Protein AF-A0A2U0H654-F1 (afdb_monomer)

pLDDT: mean 78.51, std 12.71, range [48.81, 97.5]

Second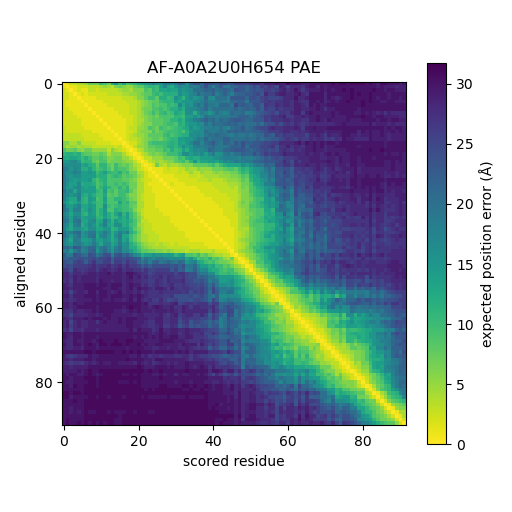ary structure (DSSP, 8-state):
-HHHHHHHHHHHHHHTTSSPPPPHHHHHHHHHHHHHHHHHHHHHHTT---TT--PPPPGGGSS-TTS------TT-TT----------PPP-

Sequence (92 aa):
MFASIVAAFHLLATVLGLVATPDPAAIGVAVAVAAVGLLVLAAVAIGLPDSGDVSAPHPRRAIDISTPLAQSDPDAAGHPRPRAPQSAASAA

Structure (mmCIF, N/CA/C/O backbone):
data_AF-A0A2U0H654-F1
#
_entry.id   AF-A0A2U0H654-F1
#
loop_
_atom_site.group_PDB
_atom_site.id
_atom_site.type_symbol
_atom_site.label_atom_id
_atom_site.label_alt_id
_atom_site.label_comp_id
_atom_site.label_asym_id
_atom_site.label_entity_id
_atom_site.label_seq_id
_atom_site.pdbx_PDB_ins_code
_atom_site.Cartn_x
_atom_site.Cartn_y
_atom_site.Cartn_z
_atom_site.occupancy
_atom_site.B_iso_or_equiv
_atom_site.auth_seq_id
_atom_site.auth_comp_id
_atom_site.auth_asym_id
_atom_site.auth_atom_id
_atom_site.pdbx_PDB_model_num
ATOM 1 N N . MET A 1 1 ? 38.931 5.403 -15.229 1.00 82.81 1 MET A N 1
ATOM 2 C CA . MET A 1 1 ? 39.314 4.222 -16.036 1.00 82.81 1 MET A CA 1
ATOM 3 C C . MET A 1 1 ? 38.436 3.007 -15.741 1.00 82.81 1 MET A C 1
ATOM 5 O O . MET A 1 1 ? 37.857 2.472 -16.671 1.00 82.81 1 MET A O 1
ATOM 9 N N . PHE A 1 2 ? 38.275 2.583 -14.482 1.00 91.31 2 PHE A N 1
ATOM 10 C CA . PHE A 1 2 ? 37.414 1.434 -14.154 1.00 91.31 2 PHE A CA 1
ATOM 11 C C . PHE A 1 2 ? 35.945 1.638 -14.573 1.00 91.31 2 PHE A C 1
ATOM 13 O O . PHE A 1 2 ? 35.408 0.839 -15.330 1.00 91.31 2 PHE A O 1
ATOM 20 N N . ALA A 1 3 ? 35.32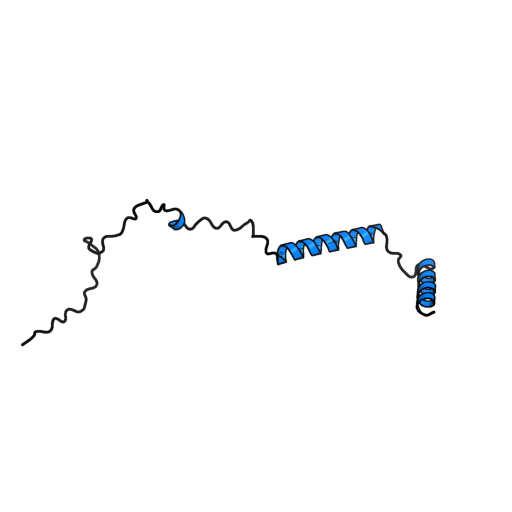8 2.762 -14.186 1.00 92.88 3 ALA A N 1
ATOM 21 C CA . ALA A 1 3 ? 33.933 3.058 -14.535 1.00 92.88 3 ALA A CA 1
ATOM 22 C C . ALA A 1 3 ? 33.688 3.140 -16.055 1.00 92.88 3 ALA A C 1
ATOM 24 O O . ALA A 1 3 ? 32.658 2.687 -16.540 1.00 92.88 3 ALA A O 1
ATOM 25 N N . SER A 1 4 ? 34.656 3.664 -16.818 1.00 93.25 4 SER A N 1
ATOM 26 C CA . SER A 1 4 ? 34.561 3.753 -18.280 1.00 93.25 4 SER A CA 1
ATOM 27 C C . SER A 1 4 ? 34.685 2.388 -18.958 1.00 93.25 4 SER A C 1
ATOM 29 O O . SER A 1 4 ? 34.010 2.146 -19.951 1.00 93.25 4 SER A O 1
ATOM 31 N N . ILE A 1 5 ? 35.506 1.483 -18.412 1.00 95.50 5 ILE A N 1
ATOM 32 C CA . ILE A 1 5 ? 35.613 0.098 -18.892 1.00 95.50 5 ILE A CA 1
ATOM 33 C C . ILE A 1 5 ? 34.301 -0.648 -18.629 1.00 95.50 5 ILE A C 1
ATOM 35 O O . ILE A 1 5 ? 33.759 -1.263 -19.543 1.00 95.50 5 ILE A O 1
ATOM 39 N N . VAL A 1 6 ? 33.754 -0.540 -17.414 1.00 94.38 6 VAL A N 1
ATOM 40 C CA . VAL A 1 6 ? 32.462 -1.148 -17.058 1.00 94.38 6 VAL A CA 1
ATOM 41 C C . VAL A 1 6 ? 31.346 -0.622 -17.964 1.00 94.38 6 VAL A C 1
ATOM 43 O O . VAL A 1 6 ? 30.589 -1.418 -18.510 1.00 94.38 6 VAL A O 1
ATOM 46 N N . ALA A 1 7 ? 31.286 0.691 -18.199 1.00 92.69 7 ALA A N 1
ATOM 47 C CA . ALA A 1 7 ? 30.302 1.290 -19.098 1.00 92.69 7 ALA A CA 1
ATOM 48 C C . ALA A 1 7 ? 30.439 0.793 -20.550 1.00 92.69 7 ALA A C 1
ATOM 50 O O . ALA A 1 7 ? 29.429 0.508 -21.187 1.00 92.69 7 ALA A O 1
ATOM 51 N N . ALA A 1 8 ? 31.665 0.638 -21.065 1.00 93.19 8 ALA A N 1
ATOM 52 C CA . ALA A 1 8 ? 31.905 0.141 -22.421 1.00 93.19 8 ALA A CA 1
ATOM 53 C C . ALA A 1 8 ? 31.467 -1.323 -22.596 1.00 93.19 8 ALA A C 1
ATOM 55 O O . ALA A 1 8 ? 30.803 -1.652 -23.577 1.00 93.19 8 ALA A O 1
ATOM 56 N N . PHE A 1 9 ? 31.781 -2.192 -21.629 1.00 93.50 9 PHE A N 1
ATOM 57 C CA . PHE A 1 9 ? 31.310 -3.580 -21.641 1.00 93.50 9 PHE A CA 1
ATOM 58 C C . PHE A 1 9 ? 29.793 -3.673 -21.499 1.00 93.50 9 PHE A C 1
ATOM 60 O O . PHE A 1 9 ? 29.169 -4.483 -22.179 1.00 93.50 9 PHE A O 1
ATOM 67 N N . HIS A 1 10 ? 29.193 -2.827 -20.661 1.00 90.12 10 HIS A N 1
ATOM 68 C CA . HIS A 1 10 ? 27.747 -2.791 -20.491 1.00 90.12 10 HIS A CA 1
ATOM 69 C C . HIS A 1 10 ? 27.048 -2.341 -21.779 1.00 90.12 10 HIS A C 1
ATOM 71 O O . HIS A 1 10 ? 26.094 -2.983 -22.203 1.00 90.12 10 HIS A O 1
ATOM 77 N N . LEU A 1 11 ? 27.563 -1.301 -22.444 1.00 89.25 11 LEU A N 1
ATOM 78 C CA . LEU A 1 11 ? 27.074 -0.847 -23.746 1.00 89.25 11 LEU A CA 1
ATOM 79 C C . LEU A 1 11 ? 27.181 -1.960 -24.797 1.00 89.25 11 LEU A C 1
ATOM 81 O O . LEU A 1 11 ? 26.212 -2.230 -25.501 1.00 89.25 11 LEU A O 1
ATOM 85 N N . LEU A 1 12 ? 28.335 -2.631 -24.879 1.00 92.75 12 LEU A N 1
ATOM 86 C CA . LEU A 1 12 ? 28.551 -3.737 -25.812 1.00 92.75 12 LEU A CA 1
ATOM 87 C C . LEU A 1 12 ? 27.566 -4.885 -25.550 1.00 92.75 12 LEU A C 1
ATOM 89 O O . LEU A 1 12 ? 26.937 -5.379 -26.482 1.00 92.75 12 LEU A O 1
ATOM 93 N N . ALA A 1 13 ? 27.380 -5.271 -24.288 1.00 90.06 13 ALA A N 1
ATOM 94 C CA . ALA A 1 13 ? 26.431 -6.309 -23.905 1.00 90.06 13 ALA A CA 1
ATOM 95 C C . ALA A 1 13 ? 24.979 -5.912 -24.226 1.00 90.06 13 ALA A C 1
ATOM 97 O O . ALA A 1 13 ? 24.209 -6.753 -24.682 1.00 90.06 13 ALA A O 1
ATOM 98 N N . THR A 1 14 ? 24.610 -4.638 -24.059 1.00 87.94 14 THR A N 1
ATOM 99 C CA . THR A 1 14 ? 23.300 -4.115 -24.468 1.00 87.94 14 THR A CA 1
ATOM 100 C C . THR A 1 14 ? 23.111 -4.163 -25.989 1.00 87.94 14 THR A C 1
ATOM 102 O O . THR A 1 14 ? 22.071 -4.623 -26.446 1.00 87.94 14 THR A O 1
ATOM 105 N N . VAL A 1 15 ? 24.111 -3.755 -26.783 1.00 86.50 15 VAL A N 1
ATOM 106 C CA . VAL A 1 15 ? 24.053 -3.798 -28.261 1.00 86.50 15 VAL A CA 1
ATOM 107 C C . VAL A 1 15 ? 23.928 -5.230 -28.781 1.00 86.50 15 VAL A C 1
ATOM 109 O O . VAL A 1 15 ? 23.187 -5.476 -29.728 1.00 86.50 15 VAL A O 1
ATOM 112 N N . LEU A 1 16 ? 24.615 -6.184 -28.148 1.00 90.06 16 LEU A N 1
ATOM 113 C CA . LEU A 1 16 ? 24.489 -7.604 -28.480 1.00 90.06 16 LEU A CA 1
ATOM 114 C C . LEU A 1 16 ? 23.199 -8.245 -27.922 1.00 90.06 16 LEU A C 1
ATOM 116 O O . LEU A 1 16 ? 22.957 -9.424 -28.173 1.00 90.06 16 LEU A O 1
ATOM 120 N N . GLY A 1 17 ? 22.384 -7.516 -27.154 1.00 81.19 17 GLY A N 1
ATOM 121 C CA . GLY A 1 17 ? 21.160 -8.042 -26.540 1.00 81.19 17 GLY A CA 1
ATOM 122 C C . GLY A 1 17 ? 21.396 -9.012 -25.376 1.00 81.19 17 GLY A C 1
ATOM 123 O O . GLY A 1 17 ? 20.467 -9.696 -24.956 1.00 81.19 17 GLY A O 1
ATOM 124 N N . LEU A 1 18 ? 22.616 -9.076 -24.831 1.00 85.38 18 LEU A N 1
ATOM 125 C CA . LEU A 1 18 ? 22.950 -9.885 -23.649 1.00 85.38 18 LEU A CA 1
ATOM 126 C C . LEU A 1 18 ? 22.392 -9.281 -22.353 1.00 85.38 18 LEU A C 1
ATOM 128 O O . LEU A 1 18 ? 22.293 -9.976 -21.343 1.00 85.38 18 LEU A O 1
ATOM 132 N N . VAL A 1 19 ? 22.047 -7.993 -22.368 1.00 82.31 19 VAL A N 1
ATOM 133 C CA . VAL A 1 19 ? 21.456 -7.282 -21.232 1.00 82.31 19 VAL A CA 1
ATOM 134 C C . VAL A 1 19 ? 20.154 -6.641 -21.679 1.00 82.31 19 VAL A C 1
ATOM 136 O O . VAL A 1 19 ? 20.140 -5.855 -22.627 1.00 82.31 19 VAL A O 1
ATOM 139 N N . ALA A 1 20 ? 19.069 -6.952 -20.970 1.00 77.31 20 ALA A N 1
ATOM 140 C CA . ALA A 1 20 ? 17.785 -6.310 -21.195 1.00 77.31 20 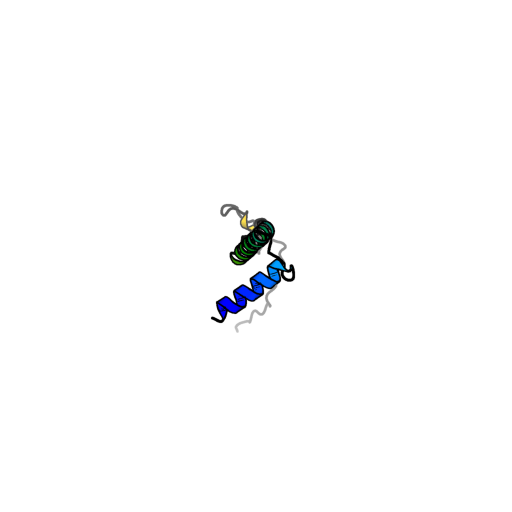ALA A CA 1
ATOM 141 C C . ALA A 1 20 ? 17.895 -4.811 -20.889 1.00 77.31 20 ALA A C 1
ATOM 143 O O . ALA A 1 20 ? 18.273 -4.414 -19.785 1.00 77.31 20 ALA A O 1
ATOM 144 N N . THR A 1 21 ? 17.550 -3.971 -21.864 1.00 77.56 21 THR A N 1
ATOM 145 C CA . THR A 1 21 ? 17.325 -2.550 -21.610 1.00 77.56 21 THR A CA 1
ATOM 146 C C . THR A 1 21 ? 16.034 -2.412 -20.819 1.00 77.56 21 THR A C 1
ATOM 148 O O . THR A 1 21 ? 14.993 -2.863 -21.307 1.00 77.56 21 THR A O 1
ATOM 151 N N . PRO A 1 22 ? 16.060 -1.817 -19.620 1.00 74.19 22 PRO A N 1
ATOM 152 C CA . PRO A 1 22 ? 14.834 -1.614 -18.876 1.00 74.19 22 PRO A CA 1
ATOM 153 C C . PRO A 1 22 ? 13.940 -0.647 -19.658 1.00 74.19 22 PRO A C 1
ATOM 155 O O . PRO A 1 22 ? 14.356 0.456 -20.013 1.00 74.19 22 PRO A O 1
ATOM 158 N N . ASP A 1 23 ? 12.721 -1.091 -19.954 1.00 82.69 23 ASP A N 1
ATOM 159 C CA . ASP A 1 23 ? 11.705 -0.262 -20.592 1.00 82.69 23 ASP A CA 1
ATOM 160 C C . ASP A 1 23 ? 11.348 0.901 -19.645 1.00 82.69 23 ASP A C 1
ATOM 162 O O . ASP A 1 23 ? 10.988 0.647 -18.489 1.00 82.69 23 ASP A O 1
ATOM 166 N N . PRO A 1 24 ? 11.442 2.172 -20.081 1.00 81.75 24 PRO A N 1
ATOM 167 C CA . PRO A 1 24 ? 11.073 3.315 -19.250 1.00 81.75 24 PRO A CA 1
ATOM 168 C C . PRO A 1 24 ? 9.641 3.221 -18.705 1.00 81.75 24 PRO A C 1
ATOM 170 O O . PRO A 1 24 ? 9.397 3.672 -17.584 1.00 81.75 24 PRO A O 1
ATOM 173 N N . ALA A 1 25 ? 8.708 2.597 -19.434 1.00 84.00 25 ALA A N 1
ATOM 174 C CA . ALA A 1 25 ? 7.359 2.356 -18.928 1.00 84.00 25 ALA A CA 1
ATOM 175 C C . ALA A 1 25 ? 7.365 1.349 -17.765 1.00 84.00 25 ALA A C 1
ATOM 177 O O . ALA A 1 25 ? 6.737 1.596 -16.735 1.00 84.00 25 ALA A O 1
ATOM 178 N N . ALA A 1 26 ? 8.133 0.261 -17.876 1.00 82.75 26 ALA A N 1
ATOM 179 C CA . ALA A 1 26 ? 8.302 -0.716 -16.799 1.00 82.75 26 ALA A CA 1
ATOM 180 C C . ALA A 1 26 ? 8.964 -0.102 -15.553 1.00 82.75 26 ALA A C 1
ATOM 182 O O . ALA A 1 26 ? 8.549 -0.393 -14.430 1.00 82.75 26 ALA A O 1
ATOM 183 N N . ILE A 1 27 ? 9.940 0.798 -15.735 1.00 89.12 27 ILE A N 1
ATOM 184 C CA . ILE A 1 27 ? 10.536 1.568 -14.631 1.00 89.12 27 ILE A CA 1
ATOM 185 C C . ILE A 1 27 ? 9.466 2.436 -13.957 1.00 89.12 27 ILE A C 1
ATOM 187 O O . ILE A 1 27 ? 9.352 2.426 -12.732 1.00 89.12 27 ILE A O 1
ATOM 191 N N . GLY A 1 28 ? 8.656 3.152 -14.742 1.00 86.69 28 GLY A N 1
ATOM 192 C CA . GLY A 1 28 ? 7.568 3.982 -14.222 1.00 86.69 28 GLY A CA 1
ATOM 193 C C . GLY A 1 28 ? 6.559 3.182 -13.395 1.00 86.69 28 GLY A C 1
ATOM 194 O O . GLY A 1 28 ? 6.195 3.597 -12.295 1.00 86.69 28 GLY A O 1
ATOM 195 N N . VAL A 1 29 ? 6.168 1.998 -13.876 1.00 89.81 29 VAL A N 1
ATOM 196 C CA . VAL A 1 29 ? 5.280 1.081 -13.144 1.00 89.81 29 VAL A CA 1
ATOM 197 C C . VAL A 1 29 ? 5.926 0.605 -11.843 1.00 89.81 29 VAL A C 1
ATOM 199 O O . VAL A 1 29 ? 5.280 0.647 -10.799 1.00 89.81 29 VAL A O 1
ATOM 202 N N . ALA A 1 30 ? 7.200 0.203 -11.865 1.00 87.56 30 ALA A N 1
ATOM 203 C CA . ALA A 1 30 ? 7.905 -0.238 -10.662 1.00 87.56 30 ALA A CA 1
ATOM 204 C C . ALA A 1 30 ? 7.979 0.869 -9.595 1.00 87.56 30 ALA A C 1
ATOM 206 O O . ALA A 1 30 ? 7.728 0.612 -8.417 1.00 87.56 30 ALA A O 1
ATOM 207 N N . VAL A 1 31 ? 8.259 2.110 -10.009 1.00 94.62 31 VAL A N 1
ATOM 208 C CA . VAL A 1 31 ? 8.267 3.280 -9.117 1.00 94.62 31 VAL A CA 1
ATOM 209 C C . VAL A 1 31 ? 6.874 3.548 -8.550 1.00 94.62 31 VAL A C 1
ATOM 211 O O . VAL A 1 31 ? 6.746 3.780 -7.350 1.00 94.62 31 VAL A O 1
ATOM 214 N N . ALA A 1 32 ? 5.825 3.474 -9.374 1.00 94.00 32 ALA A N 1
ATOM 215 C CA . ALA A 1 32 ? 4.451 3.658 -8.917 1.00 94.00 32 ALA A CA 1
ATOM 216 C C . ALA A 1 32 ? 4.052 2.597 -7.878 1.00 94.00 32 ALA A C 1
ATOM 218 O O . ALA A 1 32 ? 3.509 2.937 -6.827 1.00 94.00 32 ALA A O 1
ATOM 219 N N . VAL A 1 33 ? 4.381 1.324 -8.123 1.00 96.88 33 VAL A N 1
ATOM 220 C CA . VAL A 1 33 ? 4.127 0.225 -7.178 1.00 96.88 33 VAL A CA 1
ATOM 221 C C . VAL A 1 33 ? 4.889 0.440 -5.869 1.00 96.88 33 VAL A C 1
ATOM 223 O O . VAL A 1 33 ? 4.306 0.297 -4.795 1.00 96.88 33 VAL A O 1
ATOM 226 N N . ALA A 1 34 ? 6.163 0.837 -5.935 1.00 96.31 34 ALA A N 1
ATOM 227 C CA . ALA A 1 34 ? 6.959 1.136 -4.747 1.00 96.31 34 ALA A CA 1
ATOM 228 C C . ALA A 1 34 ? 6.383 2.316 -3.945 1.00 96.31 34 ALA A C 1
ATOM 230 O O . ALA A 1 34 ? 6.306 2.248 -2.718 1.00 96.31 34 ALA A O 1
ATOM 231 N N . ALA A 1 35 ? 5.932 3.373 -4.626 1.00 97.12 35 ALA A N 1
ATOM 232 C CA . ALA A 1 35 ? 5.308 4.532 -3.997 1.00 97.12 35 ALA A CA 1
ATOM 233 C C . ALA A 1 35 ? 3.996 4.163 -3.287 1.00 97.12 35 ALA A C 1
ATOM 235 O O . ALA A 1 35 ? 3.787 4.559 -2.141 1.00 97.12 35 ALA A O 1
ATOM 236 N N . VAL A 1 36 ? 3.140 3.359 -3.928 1.00 97.50 36 VAL A N 1
ATOM 237 C CA . VAL A 1 36 ? 1.904 2.849 -3.313 1.00 97.50 36 VAL A CA 1
ATOM 238 C C . VAL A 1 36 ? 2.225 1.968 -2.106 1.00 97.50 36 VAL A C 1
ATOM 240 O O . VAL A 1 36 ? 1.625 2.144 -1.049 1.00 97.50 36 VAL A O 1
ATOM 243 N N . GLY A 1 37 ? 3.204 1.066 -2.224 1.00 97.00 37 GLY A N 1
ATOM 244 C CA . GLY A 1 37 ? 3.643 0.220 -1.114 1.00 97.00 37 GLY A CA 1
ATOM 245 C C . GLY A 1 37 ? 4.128 1.032 0.090 1.00 97.00 37 GLY A C 1
ATOM 246 O O . GLY A 1 37 ? 3.722 0.757 1.216 1.00 97.00 37 GLY A O 1
ATOM 247 N N . LEU A 1 38 ? 4.928 2.077 -0.144 1.00 97.44 38 LEU A N 1
ATOM 248 C CA . LEU A 1 38 ? 5.376 3.002 0.902 1.00 97.44 38 LEU A CA 1
ATOM 249 C C . LEU A 1 38 ? 4.214 3.757 1.550 1.00 97.44 38 LEU A C 1
ATOM 251 O O . LEU A 1 38 ? 4.200 3.904 2.770 1.00 97.44 38 LEU A O 1
ATOM 255 N N . LEU A 1 39 ? 3.235 4.206 0.761 1.00 95.81 39 LEU A N 1
ATOM 256 C CA . LEU A 1 39 ? 2.052 4.888 1.280 1.00 95.81 39 LEU A CA 1
ATOM 257 C C . LEU A 1 39 ? 1.222 3.968 2.183 1.00 95.81 39 LEU A C 1
ATOM 259 O O . LEU A 1 39 ? 0.809 4.385 3.263 1.00 95.81 39 LEU A O 1
ATOM 263 N N . VAL A 1 40 ? 1.020 2.712 1.775 1.00 94.25 40 VAL A N 1
ATOM 264 C CA . VAL A 1 40 ? 0.338 1.697 2.592 1.00 94.25 40 VAL A CA 1
ATOM 265 C C . VAL A 1 40 ? 1.108 1.451 3.887 1.00 94.25 40 VAL A C 1
ATOM 267 O O . VAL A 1 40 ? 0.517 1.468 4.964 1.00 94.25 40 VAL A O 1
ATOM 270 N N . LEU A 1 41 ? 2.431 1.281 3.807 1.00 94.56 41 LEU A N 1
ATOM 271 C CA . LEU A 1 41 ? 3.271 1.063 4.984 1.00 94.56 41 LEU A CA 1
ATOM 272 C C . LEU A 1 41 ? 3.206 2.250 5.954 1.00 94.56 41 LEU A C 1
ATOM 274 O O . LEU A 1 41 ? 3.102 2.054 7.162 1.00 94.56 41 LEU A O 1
ATOM 278 N N . ALA A 1 42 ? 3.221 3.474 5.425 1.00 93.81 42 ALA A N 1
ATOM 279 C CA . ALA A 1 42 ? 3.073 4.692 6.209 1.00 93.81 42 ALA A CA 1
ATOM 280 C C . ALA A 1 42 ? 1.690 4.776 6.869 1.00 93.81 42 ALA A C 1
ATOM 282 O O . ALA A 1 42 ? 1.606 5.083 8.054 1.00 93.81 42 ALA A O 1
ATOM 283 N N . ALA A 1 43 ? 0.614 4.456 6.146 1.00 89.56 43 ALA A N 1
ATOM 284 C CA . ALA A 1 43 ? -0.741 4.448 6.694 1.00 89.56 43 ALA A CA 1
ATOM 285 C C . ALA A 1 43 ? -0.892 3.444 7.851 1.00 89.56 43 ALA A C 1
ATOM 287 O O . ALA A 1 43 ? -1.499 3.765 8.874 1.00 89.56 43 ALA A O 1
ATOM 288 N N . VAL A 1 44 ? -0.285 2.260 7.716 1.00 87.81 44 VAL A N 1
ATOM 289 C CA . VAL A 1 44 ? -0.223 1.255 8.787 1.00 87.81 44 VAL A CA 1
ATOM 290 C C . VAL A 1 44 ? 0.613 1.762 9.965 1.00 87.81 44 VAL A C 1
ATOM 292 O O . VAL A 1 44 ? 0.176 1.659 11.107 1.00 87.81 44 VAL A O 1
ATOM 295 N N . ALA A 1 45 ? 1.786 2.350 9.709 1.00 87.38 45 ALA A N 1
ATOM 296 C CA . ALA A 1 45 ? 2.678 2.855 10.754 1.00 87.38 45 ALA A CA 1
ATOM 297 C C . ALA A 1 45 ? 2.077 4.023 11.555 1.00 87.38 45 ALA A C 1
ATOM 299 O O . ALA A 1 45 ? 2.320 4.135 12.753 1.00 87.38 45 ALA A O 1
ATOM 300 N N . ILE A 1 46 ? 1.285 4.879 10.905 1.00 88.69 46 ILE A N 1
ATOM 301 C CA . ILE A 1 46 ? 0.578 6.001 11.542 1.00 88.69 46 ILE A CA 1
ATOM 302 C C . ILE A 1 46 ? -0.621 5.503 12.368 1.00 88.69 46 ILE A C 1
ATOM 304 O O . ILE A 1 46 ? -1.147 6.248 13.192 1.00 88.69 46 ILE A O 1
ATOM 308 N N . GLY A 1 47 ? -1.031 4.242 12.199 1.00 76.12 47 GLY A N 1
ATOM 309 C CA . GLY A 1 47 ? -2.170 3.678 12.910 1.00 76.12 47 GLY A CA 1
ATOM 310 C C . GLY A 1 47 ? -3.458 4.380 12.506 1.00 76.12 47 GLY A C 1
ATOM 311 O O . GLY A 1 47 ? -4.162 4.900 13.372 1.00 76.12 47 GLY A O 1
ATOM 312 N N . LEU A 1 48 ? -3.740 4.437 11.192 1.00 70.06 48 LEU A N 1
ATOM 313 C CA . LEU A 1 48 ? -5.033 4.922 10.706 1.00 70.06 48 LEU A CA 1
ATOM 314 C C . LEU A 1 48 ? -6.137 4.227 11.519 1.00 70.06 48 LEU A C 1
ATOM 316 O O . LEU A 1 48 ? -6.159 2.993 11.538 1.00 70.06 48 LEU A O 1
ATOM 320 N N . PRO A 1 49 ? -6.995 4.988 12.226 1.00 62.44 49 PRO A N 1
ATOM 321 C CA . PRO A 1 49 ? -8.007 4.398 13.079 1.00 62.44 49 PRO A CA 1
ATOM 322 C C . PRO A 1 49 ? -8.856 3.473 12.222 1.00 62.44 49 PRO A C 1
ATOM 324 O O . PRO A 1 49 ? -9.336 3.876 11.156 1.00 62.44 49 PRO A O 1
ATOM 327 N N . ASP A 1 50 ? -8.989 2.229 12.678 1.00 62.31 50 ASP A N 1
ATOM 328 C CA . ASP A 1 50 ? -9.865 1.267 12.040 1.00 62.31 50 ASP A CA 1
ATOM 329 C C . ASP A 1 50 ? -11.246 1.916 11.945 1.00 62.31 50 ASP A C 1
ATOM 331 O O . ASP A 1 50 ? -11.885 2.235 12.950 1.00 62.31 50 ASP A O 1
ATOM 335 N N . SER A 1 51 ? -11.679 2.195 10.718 1.00 60.47 51 SER A N 1
ATOM 336 C CA . SER A 1 51 ? -12.978 2.821 10.469 1.00 60.47 51 SER A CA 1
ATOM 337 C C . SER A 1 51 ? -14.129 1.869 10.828 1.00 60.47 51 SER A C 1
ATOM 339 O O . SER A 1 51 ? -15.292 2.249 10.708 1.00 60.47 51 SER A O 1
ATOM 341 N N . GLY A 1 52 ? -13.809 0.635 11.242 1.00 58.53 52 GLY A N 1
ATOM 342 C CA . GLY A 1 52 ? -14.746 -0.434 11.548 1.00 58.53 52 GLY A CA 1
ATOM 343 C C . GLY A 1 52 ? -15.146 -0.598 13.012 1.00 58.53 52 GLY A C 1
ATOM 344 O O . GLY A 1 52 ? -16.141 -1.278 13.245 1.00 58.53 52 GLY A O 1
ATOM 345 N N . ASP A 1 53 ? -14.465 0.016 13.987 1.00 55.06 53 ASP A N 1
ATOM 346 C CA . ASP A 1 53 ? -14.740 -0.273 15.406 1.00 55.06 53 ASP A CA 1
ATOM 347 C C . ASP A 1 53 ? -15.238 0.953 16.181 1.00 55.06 53 ASP A C 1
ATOM 349 O O . ASP A 1 53 ? -14.718 1.358 17.222 1.00 55.06 53 ASP A O 1
ATOM 353 N N . VAL A 1 54 ? -16.334 1.540 15.690 1.00 60.59 54 VAL A N 1
ATOM 354 C CA . VAL A 1 54 ? -17.237 2.296 16.567 1.00 60.59 54 VAL A CA 1
ATOM 355 C C . VAL A 1 54 ? -18.015 1.265 17.378 1.00 60.59 54 VAL A C 1
ATOM 357 O O . VAL A 1 54 ? -19.193 1.008 17.129 1.00 60.59 54 VAL A O 1
ATOM 360 N N . SER A 1 55 ? -17.332 0.621 18.328 1.00 63.28 55 SER A N 1
ATOM 361 C CA . SER A 1 55 ? -17.990 -0.213 19.325 1.00 63.28 55 SER A CA 1
ATOM 362 C C . SER A 1 55 ? -19.093 0.642 19.940 1.00 63.28 55 SER A C 1
ATOM 364 O O . SER A 1 55 ? -18.818 1.727 20.468 1.00 63.28 55 SER A O 1
ATOM 366 N N . ALA A 1 56 ? -20.349 0.220 19.759 1.00 68.62 56 ALA A N 1
ATOM 367 C CA . ALA A 1 56 ? -21.503 0.992 20.197 1.00 68.62 56 ALA A CA 1
ATOM 368 C C . ALA A 1 56 ? -21.267 1.433 21.651 1.00 68.62 56 ALA A C 1
ATOM 370 O O . ALA A 1 56 ? -20.837 0.597 22.457 1.00 68.62 56 ALA A O 1
ATOM 371 N N . PRO A 1 57 ? -21.488 2.719 21.999 1.00 68.25 57 PRO A N 1
ATOM 372 C CA . PRO A 1 57 ? -21.236 3.200 23.346 1.00 68.25 57 PRO A CA 1
ATOM 373 C C . PRO A 1 57 ? -21.863 2.233 24.340 1.00 68.25 57 PRO A C 1
ATOM 375 O O . PRO A 1 57 ? -23.051 1.924 24.231 1.00 68.25 57 PRO A O 1
ATOM 378 N N . HIS A 1 58 ? -21.052 1.708 25.267 1.00 65.00 58 HIS A N 1
ATOM 379 C CA . HIS A 1 58 ? -21.536 0.767 26.273 1.00 65.00 58 HIS A CA 1
ATOM 380 C C . HIS A 1 58 ? -22.841 1.326 26.863 1.00 65.00 58 HIS A C 1
ATOM 382 O O . HIS A 1 58 ? -22.851 2.509 27.200 1.00 65.00 58 HIS A O 1
ATOM 388 N N . PRO A 1 59 ? -23.932 0.552 26.999 1.00 65.19 59 PRO A N 1
ATOM 389 C CA . PRO A 1 59 ? -25.261 1.087 27.321 1.00 65.19 59 PRO A CA 1
ATOM 390 C C . PRO A 1 59 ? -25.297 1.957 28.589 1.00 65.19 59 PRO A C 1
ATOM 392 O O . PRO A 1 59 ? -26.145 2.832 28.717 1.00 65.19 59 PRO A O 1
ATOM 395 N N . ARG A 1 60 ? -24.328 1.796 29.502 1.00 62.50 60 ARG A N 1
ATOM 396 C CA . ARG A 1 60 ? -24.166 2.652 30.691 1.00 62.50 60 ARG A CA 1
ATOM 397 C C . ARG A 1 60 ? -23.620 4.062 30.409 1.00 62.50 60 ARG A C 1
ATOM 399 O O . ARG A 1 60 ? -23.771 4.927 31.257 1.00 62.50 60 ARG A O 1
ATOM 406 N N . ARG A 1 61 ? -22.994 4.311 29.253 1.00 60.88 61 ARG A N 1
ATOM 407 C CA . ARG A 1 61 ? -22.558 5.645 28.787 1.00 60.88 61 ARG A CA 1
ATOM 408 C C . ARG A 1 61 ? -23.671 6.440 28.098 1.00 60.88 61 ARG A C 1
ATOM 410 O O . ARG A 1 61 ? -23.468 7.618 27.840 1.00 60.88 61 ARG A O 1
ATOM 417 N N . ALA A 1 62 ? -24.811 5.814 27.802 1.00 63.75 62 ALA A N 1
ATOM 418 C CA . ALA A 1 62 ? -25.984 6.482 27.234 1.00 63.75 62 ALA A CA 1
ATOM 419 C C . ALA A 1 62 ? -26.969 6.991 28.305 1.00 63.75 62 ALA A C 1
ATOM 421 O O . ALA A 1 62 ? -27.980 7.599 27.966 1.00 63.75 62 ALA A O 1
ATOM 422 N N . ILE A 1 63 ? -26.698 6.728 29.589 1.00 70.56 63 ILE A N 1
ATOM 423 C CA . ILE A 1 63 ? -27.518 7.206 30.704 1.00 70.56 63 ILE A CA 1
ATOM 424 C C . ILE A 1 63 ? -27.098 8.648 30.990 1.00 70.56 63 ILE A C 1
ATOM 426 O O . ILE A 1 63 ? -25.946 8.896 31.346 1.00 70.56 63 ILE A O 1
ATOM 430 N N . ASP A 1 64 ? -28.018 9.592 30.803 1.00 75.31 64 ASP A N 1
ATOM 431 C CA . ASP A 1 64 ? -27.781 10.991 31.149 1.00 75.31 64 ASP A CA 1
ATOM 432 C C . ASP A 1 64 ? -27.532 11.127 32.661 1.00 75.31 64 ASP A C 1
ATOM 434 O O . ASP A 1 64 ? -28.146 10.419 33.459 1.00 75.31 64 ASP A O 1
ATOM 438 N N . ILE A 1 65 ? -26.660 12.052 33.071 1.00 71.62 65 ILE A N 1
ATOM 439 C CA . ILE A 1 65 ? -26.322 12.301 34.486 1.00 71.62 65 ILE A CA 1
ATOM 440 C C . ILE A 1 65 ? -27.580 12.670 35.283 1.00 71.62 65 I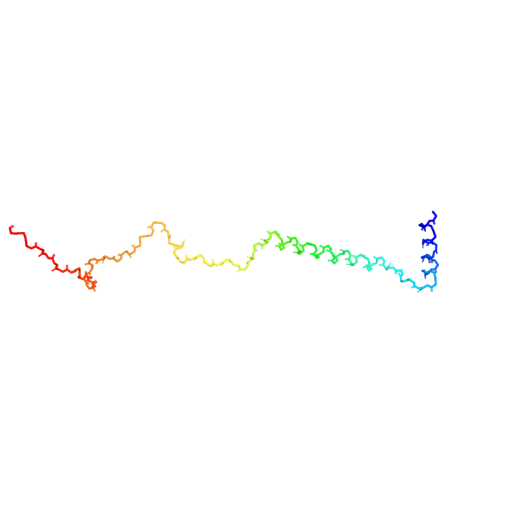LE A C 1
ATOM 442 O O . ILE A 1 65 ? -27.673 12.378 36.474 1.00 71.62 65 ILE A O 1
ATOM 446 N 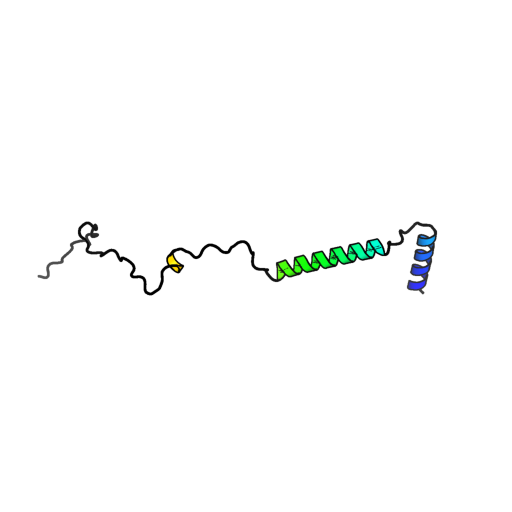N . SER A 1 66 ? -28.563 13.282 34.618 1.00 78.75 66 SER A N 1
ATOM 447 C CA . SER A 1 66 ? -29.847 13.630 35.223 1.00 78.75 66 SER A CA 1
ATOM 448 C C . SER A 1 66 ? -30.811 12.444 35.366 1.00 78.75 66 SER A C 1
ATOM 450 O O . SER A 1 66 ? -31.821 12.565 36.058 1.00 78.75 66 SER A O 1
ATOM 452 N N . THR A 1 67 ? -30.521 11.296 34.741 1.00 78.06 67 THR A N 1
ATOM 453 C CA . THR A 1 67 ? -31.401 10.125 34.774 1.00 78.06 67 THR A CA 1
ATOM 454 C C . THR A 1 67 ? -31.274 9.418 36.127 1.00 78.06 67 THR A C 1
ATOM 456 O O . THR A 1 67 ? -30.213 8.864 36.431 1.00 78.06 67 THR A O 1
ATOM 459 N N . PRO A 1 68 ? -32.340 9.381 36.948 1.00 74.88 68 PRO A N 1
ATOM 460 C CA . PRO A 1 68 ? -32.303 8.693 38.228 1.00 74.88 68 PRO A CA 1
ATOM 4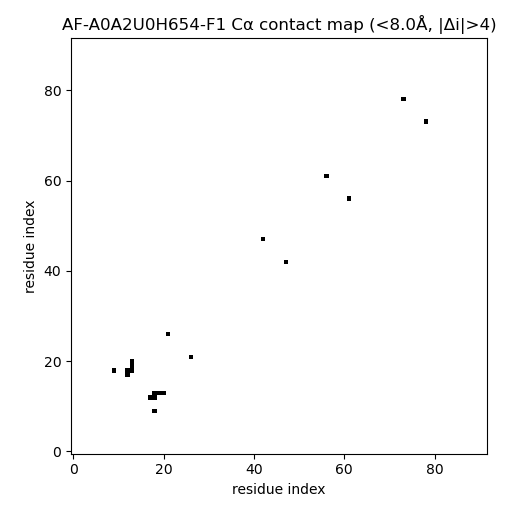61 C C . PRO A 1 68 ? -32.173 7.185 37.998 1.00 74.88 68 PRO A C 1
ATOM 463 O O . PRO A 1 68 ? -33.018 6.552 37.364 1.00 74.88 68 PRO A O 1
ATOM 466 N N . LEU A 1 69 ? -31.106 6.594 38.530 1.00 73.75 69 LEU A N 1
ATOM 467 C CA . LEU A 1 69 ? -30.956 5.145 38.560 1.00 73.75 69 LEU A CA 1
ATOM 468 C C . LEU A 1 69 ? -31.872 4.588 39.649 1.00 73.75 69 LEU A C 1
ATOM 470 O O . LEU A 1 69 ? -31.757 4.982 40.809 1.00 73.75 69 LEU A O 1
ATOM 474 N N . ALA A 1 70 ? -32.736 3.639 39.295 1.00 77.44 70 ALA A N 1
ATOM 475 C CA . ALA A 1 70 ? -33.462 2.850 40.281 1.00 77.44 70 ALA A CA 1
ATOM 476 C C . ALA A 1 70 ? -32.449 2.003 41.069 1.00 77.44 70 ALA A C 1
ATOM 478 O O . ALA A 1 70 ? -32.026 0.938 40.622 1.00 77.44 70 ALA A O 1
ATOM 479 N N . GLN A 1 71 ? -31.990 2.522 42.207 1.00 72.12 71 GLN A N 1
ATOM 480 C CA . GLN A 1 71 ? -31.177 1.764 43.148 1.00 72.12 71 GLN A CA 1
ATOM 481 C C . GLN A 1 71 ? -32.101 0.805 43.896 1.00 72.12 71 GLN A C 1
ATOM 483 O O . GLN A 1 71 ? -33.143 1.214 44.408 1.00 72.12 71 GLN A O 1
ATOM 488 N N . SER A 1 72 ? -31.733 -0.473 43.941 1.00 66.44 72 SER A N 1
ATOM 489 C CA . SER A 1 72 ? -32.404 -1.438 44.807 1.00 66.44 72 SER A CA 1
ATOM 490 C C . SER A 1 72 ? -32.202 -1.015 46.260 1.00 66.44 72 SER A C 1
ATOM 492 O O . SER A 1 72 ? -31.057 -0.847 46.684 1.00 66.44 72 SER A O 1
ATOM 494 N N . ASP A 1 73 ? -33.290 -0.856 47.011 1.00 75.31 73 ASP A N 1
ATOM 495 C CA . ASP A 1 73 ? -33.226 -0.634 48.453 1.00 75.31 73 ASP A CA 1
ATOM 496 C C . ASP A 1 73 ? -32.669 -1.905 49.122 1.00 75.31 73 ASP A C 1
ATOM 498 O O . ASP A 1 73 ? -33.320 -2.952 49.050 1.00 75.31 73 ASP A O 1
ATOM 502 N N . PRO A 1 74 ? -31.473 -1.862 49.742 1.00 69.31 74 PRO A N 1
ATOM 503 C CA . PRO A 1 74 ? -30.877 -3.031 50.386 1.00 69.31 74 PRO A CA 1
ATOM 504 C C . PRO A 1 74 ? -31.738 -3.585 51.532 1.00 69.31 74 PRO A C 1
ATOM 506 O O . PRO A 1 74 ? -31.576 -4.749 51.901 1.00 69.31 74 PRO A O 1
ATOM 509 N N . ASP A 1 75 ? -32.664 -2.784 52.064 1.00 69.50 75 ASP A N 1
ATOM 510 C CA . ASP A 1 75 ? -33.593 -3.160 53.124 1.00 69.50 75 ASP A CA 1
ATOM 511 C C . ASP A 1 75 ? -34.995 -3.535 52.617 1.00 69.50 75 ASP A C 1
ATOM 513 O O . ASP A 1 75 ? -35.889 -3.805 53.427 1.00 69.50 75 ASP A O 1
ATOM 517 N N . ALA A 1 76 ? -35.197 -3.629 51.296 1.00 76.44 76 ALA A N 1
ATOM 518 C CA . ALA A 1 76 ? -36.471 -4.051 50.726 1.00 76.44 76 ALA A CA 1
ATOM 519 C C . ALA A 1 76 ? -36.893 -5.441 51.236 1.00 76.44 76 ALA A C 1
ATOM 521 O O . ALA A 1 76 ? -36.112 -6.403 51.268 1.00 76.44 76 ALA A O 1
ATOM 522 N N . ALA A 1 77 ? -38.171 -5.560 51.608 1.00 74.25 77 ALA A N 1
ATOM 523 C CA . ALA A 1 77 ? -38.755 -6.815 52.061 1.00 74.25 77 ALA A CA 1
ATOM 524 C C . ALA A 1 77 ? -38.584 -7.899 50.981 1.00 74.25 77 ALA A C 1
ATOM 526 O O . ALA A 1 77 ? -39.079 -7.765 49.866 1.00 74.25 77 ALA A O 1
ATOM 527 N N . GLY A 1 78 ? -37.871 -8.976 51.319 1.00 73.06 78 GLY A N 1
ATOM 528 C CA . GLY A 1 78 ? -37.545 -10.063 50.390 1.00 73.06 78 GLY A CA 1
ATOM 529 C C . GLY A 1 78 ? -36.063 -10.166 50.026 1.00 73.06 78 GLY A C 1
ATOM 530 O O . GLY A 1 78 ? -35.669 -11.175 49.443 1.00 73.06 78 GLY A O 1
ATOM 531 N N . HIS A 1 79 ? -35.219 -9.202 50.414 1.00 64.94 79 HIS A N 1
ATOM 532 C CA . HIS A 1 79 ? -33.773 -9.364 50.288 1.00 64.94 79 HIS A CA 1
ATOM 533 C C . HIS A 1 79 ? -33.200 -10.216 51.431 1.00 64.94 79 HIS A C 1
ATOM 535 O O . HIS A 1 79 ? -33.364 -9.876 52.608 1.00 64.94 79 HIS A O 1
ATOM 541 N N . PRO A 1 80 ? -32.535 -11.350 51.121 1.00 72.94 80 PRO A N 1
ATOM 542 C CA . PRO A 1 80 ? -31.888 -12.166 52.135 1.00 72.94 80 PRO A CA 1
ATOM 543 C C . PRO A 1 80 ? -30.817 -11.340 52.845 1.00 72.94 80 PRO A C 1
ATOM 545 O O . PRO A 1 80 ? -29.790 -11.016 52.254 1.00 72.94 80 PRO A O 1
ATOM 548 N N . ARG A 1 81 ? -31.033 -11.010 54.122 1.00 67.25 81 ARG A N 1
ATOM 549 C CA . ARG A 1 81 ? -29.973 -10.447 54.961 1.00 67.25 81 ARG A CA 1
ATOM 550 C C . ARG A 1 81 ? -28.969 -11.559 55.271 1.00 67.25 81 ARG A C 1
ATOM 552 O O . ARG A 1 81 ? -29.371 -12.553 55.890 1.00 67.25 81 ARG A O 1
ATOM 559 N N . PRO A 1 82 ? -27.681 -11.426 54.906 1.00 75.81 82 PRO A N 1
ATOM 560 C CA . PRO A 1 82 ? -26.649 -12.278 55.474 1.00 75.81 82 PRO A CA 1
ATOM 561 C C . PRO A 1 82 ? -26.689 -12.086 56.993 1.00 75.81 82 PRO A C 1
ATOM 563 O O . PRO A 1 82 ? -26.423 -10.995 57.496 1.00 75.81 82 PRO A O 1
ATOM 566 N N . ARG A 1 83 ? -27.110 -13.112 57.742 1.00 65.44 83 ARG A N 1
ATOM 567 C CA . ARG A 1 83 ? -27.082 -13.054 59.206 1.00 65.44 83 ARG A CA 1
ATOM 568 C C . ARG A 1 83 ? -25.611 -13.056 59.608 1.00 65.44 83 ARG A C 1
ATOM 570 O O . ARG A 1 83 ? -24.950 -14.083 59.480 1.00 65.44 83 ARG A O 1
ATOM 577 N N . ALA A 1 84 ? -25.098 -11.917 60.068 1.00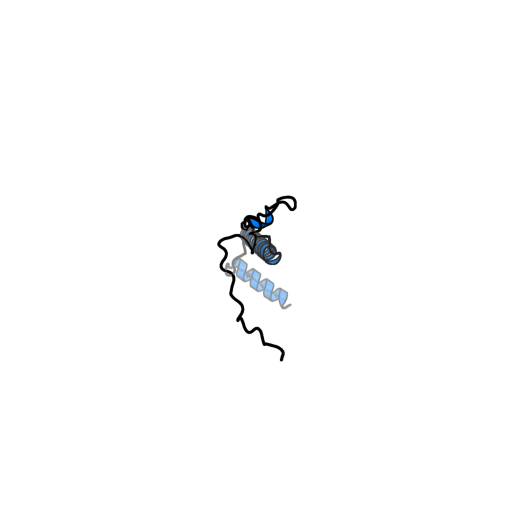 66.81 84 ALA A N 1
ATOM 578 C CA . ALA A 1 84 ? -23.836 -11.904 60.794 1.00 66.81 84 ALA A CA 1
ATOM 579 C C . ALA A 1 84 ? -23.932 -12.906 61.968 1.00 66.81 84 ALA A C 1
ATOM 581 O O . ALA A 1 84 ? -25.025 -13.069 62.529 1.00 66.81 84 ALA A O 1
ATOM 582 N N . PRO A 1 85 ? -22.842 -13.600 62.339 1.00 64.88 85 PRO A N 1
ATOM 583 C CA . PRO A 1 85 ? -22.840 -14.478 63.503 1.00 64.88 85 PRO A CA 1
ATOM 584 C C . PRO A 1 85 ? -23.330 -13.716 64.743 1.00 64.88 85 PRO A C 1
ATOM 586 O O . PRO A 1 85 ? -22.761 -12.693 65.119 1.00 64.88 85 PRO A O 1
ATOM 589 N N . GLN A 1 86 ? -24.408 -14.193 65.369 1.00 66.12 86 GLN A N 1
ATOM 590 C CA . GLN A 1 86 ? -24.978 -13.599 66.580 1.00 66.12 86 GLN A CA 1
ATOM 591 C C . GLN A 1 86 ? -24.158 -14.032 67.804 1.00 66.12 86 GLN A C 1
ATOM 593 O O . GLN A 1 86 ? -24.605 -14.864 68.586 1.00 66.12 86 GLN A O 1
ATOM 598 N N . SER A 1 87 ? -22.944 -13.508 67.976 1.00 60.97 87 SER A N 1
ATOM 599 C CA . SER A 1 87 ? -22.232 -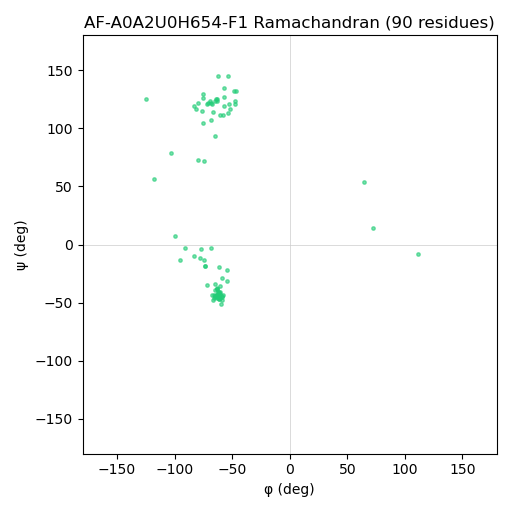13.614 69.256 1.00 60.97 87 SER A CA 1
ATOM 600 C C . SER A 1 87 ? -22.308 -12.277 69.988 1.00 60.97 87 SER A C 1
ATOM 602 O O . SER A 1 87 ? -21.367 -11.485 69.971 1.00 60.97 87 SER A O 1
ATOM 604 N N . ALA A 1 88 ? -23.451 -12.004 70.617 1.00 65.50 88 ALA A N 1
ATOM 605 C CA . ALA A 1 88 ? -23.522 -10.965 71.635 1.00 65.50 88 ALA A CA 1
ATOM 606 C C . ALA A 1 88 ? -22.863 -11.519 72.907 1.00 65.50 88 ALA A C 1
ATOM 608 O O . ALA A 1 88 ? -23.422 -12.389 73.573 1.00 65.50 88 ALA A O 1
ATOM 609 N N . ALA A 1 89 ? -21.644 -11.070 73.210 1.00 62.69 89 ALA A N 1
ATOM 610 C CA . ALA A 1 89 ? -20.997 -11.371 74.480 1.00 62.69 89 ALA A CA 1
ATOM 611 C C . ALA A 1 89 ? -21.732 -10.629 75.609 1.00 62.69 89 ALA A C 1
ATOM 613 O O . ALA A 1 89 ? -21.878 -9.408 75.565 1.00 62.69 89 ALA A O 1
ATOM 614 N N . SER A 1 90 ? -22.202 -11.377 76.607 1.00 57.88 90 SER A N 1
ATOM 615 C CA . SER A 1 90 ? -22.725 -10.835 77.862 1.00 57.88 90 SER A CA 1
ATOM 616 C C . SER A 1 90 ? -21.572 -10.217 78.656 1.00 57.88 90 SER A C 1
ATOM 618 O O . SER A 1 90 ? -20.615 -10.922 78.972 1.00 57.88 90 SER A O 1
ATOM 620 N N . ALA A 1 91 ? -21.655 -8.929 78.991 1.00 62.06 91 ALA A N 1
ATOM 621 C CA . ALA A 1 91 ? -20.773 -8.320 79.985 1.00 62.06 91 ALA A CA 1
ATOM 622 C C . ALA A 1 91 ? -21.347 -8.610 81.382 1.00 62.06 91 ALA A C 1
ATOM 624 O O . ALA A 1 91 ? -22.499 -8.266 81.650 1.00 62.06 91 ALA A O 1
ATOM 625 N N . ALA A 1 92 ? -20.566 -9.304 82.211 1.00 48.81 92 ALA A N 1
ATOM 626 C CA . ALA A 1 92 ? -20.820 -9.555 83.629 1.00 48.81 92 ALA A CA 1
ATOM 627 C C . ALA A 1 92 ? -20.014 -8.575 84.489 1.00 48.81 92 ALA A C 1
ATOM 629 O O . ALA A 1 92 ? -18.919 -8.174 84.026 1.00 48.81 92 ALA A O 1
#

Foldseek 3Di:
DVVVVVVVVVVVCVVVVVDDDDDVVNVVVVVVVVVVVVVVVVCVVVCVDDPPPPPPPDVVVVQDPPHDDPDPDCPPPPRDDPDDPPPPDDDD

Mean predicted aligned error: 19.01 Å

Solvent-accessible surface area (backbone atoms only — not comparable to full-atom values): 6175 Å² total; per-residue (Å²): 108,69,69,58,51,54,50,51,53,49,51,51,33,41,77,72,62,77,40,86,78,81,50,68,67,60,51,52,51,52,52,51,52,51,52,52,51,51,51,52,52,48,44,60,73,71,54,65,75,70,90,80,69,79,69,71,73,57,74,80,75,72,59,54,92,86,58,82,74,89,71,79,62,86,80,43,92,87,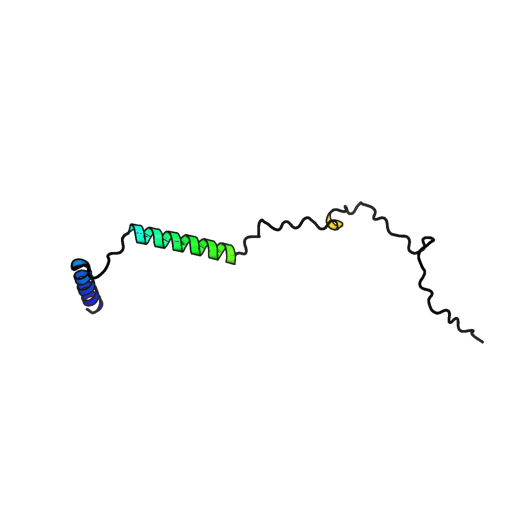57,85,73,83,77,70,84,88,77,80,79,82,87,129

Radius of gyration: 39.51 Å; Cα contacts (8 Å, |Δi|>4): 10; chains: 1; bounding box: 78×28×112 Å